Protein AF-A0A318HI93-F1 (afdb_monomer_lite)

Foldseek 3Di:
DPPPVVPPPPVLQVQLQVLCCVLQVVLHGKGKDWDKDFLQLDWDLFQEDAQVVLVVLLVVLVVCVVVVHALERRDHPPPQDAWWFWFDSDPPLKTFTPRDLSSSVSCVVVVNGIHTGMIIDGPDRDPGQFDIGGSVSRHYDNDPPVPSPRVVSGDPSGIRPHPVVVVVVVVVVVVD

Sequence (176 aa):
MATTEETFTLAALQTAEGIASSLWPRYGRVSATLRPIRIDSLKTVQNVVQQSHLQRVQAAVDCWIAQGRPLFPPLSATTSGSAGVLVDLTDTGELMIIDGVHRCLAARNRGRHELLVTIFTPRRPLPPPGRLLSLANVEVSPEPTDLMPIRDQLDGSLFRPGSRIAADLEAAFALS

Radius of gyration: 16.45 Å; chains: 1; bounding box: 52×30×41 Å

Structure (mmCIF, N/CA/C/O backbone):
data_AF-A0A318HI93-F1
#
_entry.id   AF-A0A318HI93-F1
#
loop_
_atom_site.group_PDB
_atom_site.id
_atom_site.type_symbol
_atom_site.label_atom_id
_atom_site.label_alt_id
_atom_site.label_comp_id
_atom_site.label_asym_id
_atom_site.label_entity_id
_atom_site.label_seq_id
_atom_site.pdbx_PDB_ins_code
_atom_site.Cartn_x
_atom_site.Cartn_y
_atom_site.Cartn_z
_atom_site.occupancy
_atom_site.B_iso_or_equiv
_atom_site.auth_seq_id
_atom_site.auth_comp_id
_atom_site.auth_asym_id
_atom_site.auth_atom_id
_atom_site.pdbx_PDB_model_num
ATOM 1 N N . MET A 1 1 ? -23.319 11.983 -14.000 1.00 37.72 1 MET A N 1
ATOM 2 C CA . MET A 1 1 ? -22.545 12.648 -12.934 1.00 37.72 1 MET A CA 1
ATOM 3 C C . MET A 1 1 ? -21.254 11.872 -12.789 1.00 37.72 1 MET A C 1
ATOM 5 O O . MET A 1 1 ? -21.303 10.785 -12.235 1.00 37.72 1 MET A O 1
ATOM 9 N N . ALA A 1 2 ? -20.158 12.371 -13.361 1.00 33.50 2 ALA A N 1
ATOM 10 C CA . ALA A 1 2 ? -18.835 11.818 -13.090 1.00 33.50 2 ALA A CA 1
ATOM 11 C C . ALA A 1 2 ? -18.534 12.099 -11.615 1.00 33.50 2 ALA A C 1
ATOM 13 O O . ALA A 1 2 ? -18.552 13.259 -11.189 1.00 33.50 2 ALA A O 1
ATOM 14 N N . THR A 1 3 ? -18.406 11.050 -10.809 1.00 39.72 3 THR A N 1
ATOM 15 C CA . THR A 1 3 ? -17.973 11.183 -9.422 1.00 39.72 3 THR A CA 1
ATOM 16 C C . THR A 1 3 ? -16.555 11.743 -9.428 1.00 39.72 3 THR A C 1
ATOM 18 O O . THR A 1 3 ? -15.761 11.475 -10.326 1.00 39.72 3 THR A O 1
ATOM 21 N N . THR A 1 4 ? -16.225 12.535 -8.414 1.00 45.34 4 THR A N 1
ATOM 22 C CA . THR A 1 4 ? -14.937 13.217 -8.200 1.00 45.34 4 THR A CA 1
ATOM 23 C C . THR A 1 4 ? -13.703 12.285 -8.252 1.00 45.34 4 THR A C 1
ATOM 25 O O . THR A 1 4 ? -12.572 12.756 -8.193 1.00 45.34 4 THR A O 1
ATOM 28 N N . GLU A 1 5 ? -13.904 10.972 -8.383 1.0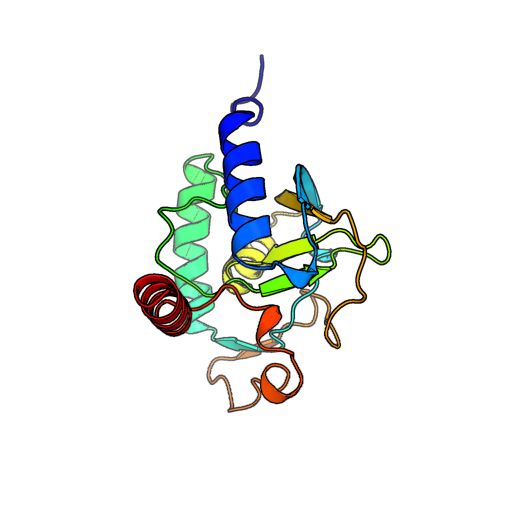0 45.03 5 GLU A N 1
ATOM 29 C CA . GLU A 1 5 ? -12.886 9.934 -8.558 1.00 45.03 5 GLU A CA 1
ATOM 30 C C . GLU A 1 5 ? -12.330 9.830 -9.991 1.00 45.03 5 GLU A C 1
ATOM 32 O O . GLU A 1 5 ? -11.190 9.403 -10.154 1.00 45.03 5 GLU A O 1
ATOM 37 N N . GLU A 1 6 ? -13.062 10.250 -11.030 1.00 42.69 6 GLU A N 1
ATOM 38 C CA . GLU A 1 6 ? -12.621 10.079 -12.432 1.00 42.69 6 GLU A CA 1
ATOM 39 C C . GLU A 1 6 ? -11.649 11.167 -12.922 1.00 42.69 6 GLU A C 1
ATOM 41 O O . GLU A 1 6 ? -10.997 11.006 -13.953 1.00 42.69 6 GLU A O 1
ATOM 46 N N . THR A 1 7 ? -11.482 12.254 -12.165 1.00 44.34 7 THR A N 1
ATOM 47 C CA . THR A 1 7 ? -10.552 13.347 -12.499 1.00 44.34 7 THR A CA 1
ATOM 48 C C . THR A 1 7 ? -9.224 13.229 -11.746 1.00 44.34 7 THR A C 1
ATOM 50 O O . THR A 1 7 ? -8.559 14.229 -11.481 1.00 44.34 7 THR A O 1
ATOM 53 N N . PHE A 1 8 ? -8.783 12.018 -11.399 1.00 55.31 8 PHE A N 1
ATOM 54 C CA . PHE A 1 8 ? -7.346 11.802 -11.232 1.00 55.31 8 PHE A CA 1
ATOM 55 C C . PHE A 1 8 ? -6.735 11.778 -12.627 1.00 55.31 8 PHE A C 1
ATOM 57 O O . PHE A 1 8 ? -6.936 10.857 -13.412 1.00 55.31 8 PHE A O 1
ATOM 64 N N . THR A 1 9 ? -6.069 12.876 -12.966 1.00 70.06 9 THR A N 1
ATOM 65 C CA . THR A 1 9 ? -5.603 13.154 -14.319 1.00 70.06 9 THR A CA 1
ATOM 66 C C . THR A 1 9 ? -4.689 12.042 -14.829 1.00 70.06 9 THR A C 1
ATOM 68 O O . THR A 1 9 ? -3.839 11.532 -14.102 1.00 70.06 9 THR A O 1
ATOM 71 N N . LEU A 1 10 ? -4.796 11.724 -16.121 1.00 74.31 10 LEU A N 1
ATOM 72 C CA . LEU A 1 10 ? -3.794 10.942 -16.856 1.00 74.31 10 LEU A CA 1
ATOM 73 C C . LEU A 1 10 ? -2.361 11.410 -16.528 1.00 74.31 10 LEU A C 1
ATOM 75 O O . LEU A 1 10 ? -1.455 10.595 -16.386 1.00 74.31 10 LEU A O 1
ATOM 79 N N . ALA A 1 11 ? -2.185 12.717 -16.313 1.00 77.44 11 ALA A N 1
ATOM 80 C CA . ALA A 1 11 ? -0.935 13.321 -15.866 1.00 77.44 11 ALA A CA 1
ATOM 81 C C . ALA A 1 11 ? -0.448 12.805 -14.496 1.00 77.44 11 ALA A C 1
ATOM 83 O O . ALA A 1 11 ? 0.750 12.597 -14.323 1.00 77.44 11 ALA A O 1
ATOM 84 N N . ALA A 1 12 ? -1.338 12.567 -13.527 1.00 76.75 12 ALA A N 1
ATOM 85 C CA . ALA A 1 12 ? -0.975 12.003 -12.226 1.00 76.75 12 ALA A CA 1
ATOM 86 C C . ALA A 1 12 ? -0.495 10.548 -12.351 1.00 76.75 12 ALA A C 1
ATOM 88 O O . ALA A 1 12 ? 0.490 10.172 -11.720 1.00 76.75 12 ALA A O 1
ATOM 89 N N . LEU A 1 13 ? -1.139 9.752 -13.210 1.00 81.19 13 LEU A N 1
ATOM 90 C CA . LEU A 1 13 ? -0.708 8.382 -13.501 1.00 81.19 13 LEU A CA 1
ATOM 91 C C . LEU A 1 13 ? 0.640 8.355 -14.229 1.00 81.19 13 LEU A C 1
ATOM 93 O O . LEU A 1 13 ? 1.545 7.655 -13.792 1.00 81.19 13 LEU A O 1
ATOM 97 N N . GLN A 1 14 ? 0.822 9.182 -15.259 1.00 83.69 14 GLN A N 1
ATOM 98 C CA . GLN A 1 14 ? 2.105 9.330 -15.959 1.00 83.69 14 GLN A CA 1
ATOM 99 C C . GLN A 1 14 ? 3.224 9.808 -15.024 1.00 83.69 14 GLN A C 1
ATOM 101 O O . GLN A 1 14 ? 4.358 9.336 -15.103 1.00 83.69 14 GLN A O 1
ATOM 106 N N . THR A 1 15 ? 2.905 10.716 -14.097 1.00 81.31 15 THR A N 1
ATOM 107 C CA . THR A 1 15 ? 3.843 11.142 -13.051 1.00 81.31 15 THR A CA 1
ATOM 108 C C . THR A 1 15 ? 4.226 9.961 -12.161 1.00 81.31 15 THR A C 1
ATOM 110 O O . THR A 1 15 ? 5.413 9.732 -11.926 1.00 81.31 15 THR A O 1
ATOM 113 N N . ALA A 1 16 ? 3.248 9.170 -11.712 1.00 81.31 16 ALA A N 1
ATOM 114 C CA . ALA A 1 16 ? 3.499 7.983 -10.905 1.00 81.31 16 ALA A CA 1
ATOM 115 C C . ALA A 1 16 ? 4.347 6.937 -11.655 1.00 81.31 16 ALA A C 1
ATOM 117 O O . ALA A 1 16 ? 5.256 6.369 -11.056 1.00 81.31 16 ALA A O 1
ATOM 118 N N . GLU A 1 17 ? 4.113 6.718 -12.955 1.00 85.94 17 GLU A N 1
ATOM 119 C CA . GLU A 1 17 ? 4.925 5.834 -13.809 1.00 85.94 17 GLU A CA 1
ATOM 120 C C . GLU A 1 17 ? 6.387 6.275 -13.875 1.00 85.94 17 GLU A C 1
ATOM 122 O O . GLU A 1 17 ? 7.292 5.452 -13.707 1.00 85.94 17 GLU A O 1
ATOM 127 N N . GLY A 1 18 ? 6.620 7.570 -14.114 1.00 81.75 18 GLY A N 1
ATOM 128 C CA . GLY A 1 18 ? 7.961 8.145 -14.191 1.00 81.75 18 GLY A CA 1
ATOM 129 C C . GLY A 1 18 ? 8.713 8.008 -12.869 1.00 81.75 18 GLY A C 1
ATOM 130 O O . GLY A 1 18 ? 9.857 7.552 -12.849 1.00 81.75 18 GLY A O 1
ATOM 131 N N . ILE A 1 19 ? 8.045 8.315 -11.753 1.00 79.00 19 ILE A N 1
ATOM 132 C CA . ILE A 1 19 ? 8.628 8.165 -10.417 1.00 79.00 19 ILE A CA 1
ATOM 133 C C . ILE A 1 19 ? 8.914 6.690 -10.123 1.00 79.00 19 ILE A C 1
ATOM 135 O O . ILE A 1 19 ? 10.020 6.360 -9.710 1.00 79.00 19 ILE A O 1
ATOM 139 N N . ALA A 1 20 ? 7.958 5.788 -10.352 1.00 79.75 20 ALA A N 1
ATOM 140 C CA . ALA A 1 20 ? 8.141 4.371 -10.057 1.00 79.75 20 ALA A CA 1
ATOM 141 C C . ALA A 1 20 ? 9.253 3.735 -10.908 1.00 79.75 20 ALA A C 1
ATOM 143 O O . ALA A 1 20 ? 10.058 2.970 -10.382 1.00 79.75 20 ALA A O 1
ATOM 144 N N . SER A 1 21 ? 9.356 4.107 -12.187 1.00 82.00 21 SER A N 1
ATOM 145 C CA . SER A 1 21 ? 10.442 3.647 -13.066 1.00 82.00 21 SER A CA 1
ATOM 146 C C . SER A 1 21 ? 11.818 4.146 -12.599 1.00 82.00 21 SER A C 1
ATOM 148 O O . SER A 1 21 ? 12.812 3.447 -12.776 1.00 82.00 21 SER A O 1
ATOM 150 N N . SER A 1 22 ? 11.875 5.339 -11.995 1.00 78.25 22 SER A N 1
ATOM 151 C CA . SER A 1 22 ? 13.101 5.924 -11.435 1.00 78.25 22 SER A CA 1
ATOM 152 C C . SER A 1 22 ? 13.499 5.286 -10.100 1.00 78.25 22 SER A C 1
ATOM 154 O O . SER A 1 22 ? 14.652 4.911 -9.905 1.00 78.25 22 SER A O 1
ATOM 156 N N . LEU A 1 23 ? 12.539 5.105 -9.188 1.00 75.44 23 LEU A N 1
ATOM 157 C CA . LEU A 1 23 ? 12.798 4.571 -7.848 1.00 75.44 23 LEU A CA 1
ATOM 158 C C . LEU A 1 23 ? 13.025 3.054 -7.837 1.00 75.44 23 LEU A C 1
ATOM 160 O O . LEU A 1 23 ? 13.731 2.557 -6.961 1.00 75.44 23 LEU A O 1
ATOM 164 N N . TRP A 1 24 ? 12.448 2.322 -8.795 1.00 78.38 24 TRP A N 1
ATOM 165 C CA . TRP A 1 24 ? 12.549 0.864 -8.876 1.00 78.38 24 TRP A CA 1
ATOM 166 C C . TRP A 1 24 ? 12.974 0.370 -10.269 1.00 78.38 24 TRP A C 1
ATOM 168 O O . TRP A 1 24 ? 12.232 -0.366 -10.930 1.00 78.38 24 TRP A O 1
ATOM 178 N N . PRO A 1 25 ? 14.207 0.684 -10.710 1.00 77.00 25 PRO A N 1
ATOM 179 C CA . PRO A 1 25 ? 14.675 0.384 -12.065 1.00 77.00 25 PRO A CA 1
ATOM 180 C C . PRO A 1 25 ? 14.684 -1.117 -12.399 1.00 77.00 25 PRO A C 1
ATOM 182 O O . PRO A 1 25 ? 14.597 -1.485 -13.571 1.00 77.00 25 PRO A O 1
ATOM 185 N N . ARG A 1 26 ? 14.723 -2.004 -11.390 1.00 76.88 26 ARG A N 1
ATOM 186 C CA . ARG A 1 26 ? 14.643 -3.468 -11.574 1.00 76.88 26 ARG A CA 1
ATOM 187 C C . ARG A 1 26 ? 13.388 -3.918 -12.331 1.00 76.88 26 ARG A C 1
ATOM 189 O O . ARG A 1 26 ? 13.455 -4.888 -13.081 1.00 76.88 26 ARG A O 1
ATOM 196 N N . TYR A 1 27 ? 12.271 -3.206 -12.184 1.00 78.62 27 TYR A N 1
ATOM 197 C CA . TYR A 1 27 ? 11.017 -3.516 -12.882 1.00 78.62 27 TYR A CA 1
ATOM 198 C C . TYR A 1 27 ? 10.949 -2.908 -14.295 1.00 78.62 27 TYR A C 1
ATOM 200 O O . TYR A 1 27 ? 10.015 -3.179 -15.057 1.00 78.62 27 TYR A O 1
ATOM 208 N N . GLY A 1 28 ? 11.964 -2.125 -14.675 1.00 83.56 28 GLY A N 1
ATOM 209 C CA . GLY A 1 28 ? 12.013 -1.380 -15.925 1.00 83.56 28 GLY A CA 1
ATOM 210 C C . GLY A 1 28 ? 10.905 -0.333 -16.008 1.00 83.56 28 GLY A C 1
ATOM 211 O O . GLY A 1 28 ? 10.482 0.238 -15.007 1.00 83.56 28 GLY A O 1
ATOM 212 N N . ARG A 1 29 ? 10.419 -0.086 -17.227 1.00 88.00 29 ARG A N 1
ATOM 213 C CA . ARG A 1 29 ? 9.250 0.770 -17.434 1.00 88.00 29 ARG A CA 1
ATOM 214 C C . ARG A 1 29 ? 8.014 0.101 -16.834 1.00 88.00 29 ARG A C 1
ATOM 216 O O . ARG A 1 29 ? 7.727 -1.056 -17.152 1.00 88.00 29 ARG A O 1
ATOM 223 N N . VAL A 1 30 ? 7.273 0.859 -16.037 1.00 87.44 30 VAL A N 1
ATOM 224 C CA . VAL A 1 30 ? 5.979 0.451 -15.483 1.00 87.44 30 VAL A CA 1
ATOM 225 C C . VAL A 1 30 ? 4.849 1.254 -16.125 1.00 87.44 30 VAL A C 1
ATOM 227 O O . VAL A 1 30 ? 5.073 2.354 -16.627 1.00 87.44 30 VAL A O 1
ATOM 230 N N . SER A 1 31 ? 3.645 0.692 -16.112 1.00 90.50 31 SER A N 1
ATOM 231 C CA . SER A 1 31 ? 2.403 1.422 -16.400 1.00 90.50 31 SER A CA 1
ATOM 232 C C . SER A 1 31 ? 1.585 1.554 -15.122 1.00 90.50 31 SER A C 1
ATOM 234 O O . SER A 1 31 ? 1.654 0.659 -14.280 1.00 90.50 31 SER A O 1
ATOM 236 N N . ALA A 1 32 ? 0.854 2.654 -14.953 1.00 87.75 32 ALA A N 1
ATOM 237 C CA . ALA A 1 32 ? 0.078 2.918 -13.748 1.00 87.75 32 ALA A CA 1
ATOM 238 C C . ALA A 1 32 ? -1.419 3.007 -14.053 1.00 87.75 32 ALA A C 1
ATOM 240 O O . ALA A 1 32 ? -1.849 3.687 -14.983 1.00 87.75 32 ALA A O 1
ATOM 241 N N . THR A 1 33 ? -2.229 2.352 -13.226 1.00 87.38 33 THR A N 1
ATOM 242 C CA . THR A 1 33 ? -3.694 2.443 -13.271 1.00 87.38 33 THR A CA 1
ATOM 243 C C . THR A 1 33 ? -4.246 2.716 -11.880 1.00 87.38 33 THR A C 1
ATOM 245 O O . THR A 1 33 ? -3.616 2.372 -10.882 1.00 87.38 33 THR A O 1
ATOM 248 N N . LEU A 1 34 ? -5.421 3.338 -11.797 1.00 83.50 34 LEU A N 1
ATOM 249 C CA . LEU A 1 34 ? -6.170 3.424 -10.545 1.00 83.50 34 LEU A CA 1
ATOM 250 C C . LEU A 1 34 ? -7.198 2.305 -10.503 1.00 83.50 34 LEU A C 1
ATOM 252 O O . LEU A 1 34 ? -7.932 2.095 -11.468 1.00 83.50 34 LEU A O 1
ATOM 256 N N . ARG A 1 35 ? -7.242 1.582 -9.385 1.00 84.19 35 ARG A N 1
ATOM 257 C CA . ARG A 1 35 ? -8.173 0.469 -9.207 1.00 84.19 35 ARG A CA 1
ATOM 258 C C . ARG A 1 35 ? -8.665 0.403 -7.767 1.00 84.19 35 ARG A C 1
ATOM 260 O O . ARG A 1 35 ? -7.854 0.589 -6.857 1.00 84.19 35 ARG A O 1
ATOM 267 N N . PRO A 1 36 ? -9.957 0.122 -7.534 1.00 86.56 36 PRO A N 1
ATOM 268 C CA . PRO A 1 36 ? -10.406 -0.297 -6.218 1.00 86.56 36 PRO A CA 1
ATOM 269 C C . PRO A 1 36 ? -9.820 -1.678 -5.900 1.00 86.56 36 PRO A C 1
ATOM 271 O O . PRO A 1 36 ? -9.889 -2.598 -6.716 1.00 86.56 36 PRO A O 1
ATOM 274 N N . ILE A 1 37 ? -9.235 -1.828 -4.715 1.00 85.25 37 ILE A N 1
ATOM 275 C CA . ILE A 1 37 ? -8.761 -3.112 -4.192 1.00 85.25 37 ILE A CA 1
ATOM 276 C C . ILE A 1 37 ? -9.349 -3.361 -2.815 1.00 85.25 37 ILE A C 1
ATOM 278 O O . ILE A 1 37 ? -9.431 -2.457 -1.982 1.00 85.25 37 ILE A O 1
ATOM 282 N N . ARG A 1 38 ? -9.728 -4.617 -2.566 1.00 88.56 38 ARG A N 1
ATOM 283 C CA . ARG A 1 38 ? -10.235 -5.054 -1.269 1.00 88.56 38 ARG A CA 1
ATOM 284 C C . ARG A 1 38 ? -9.133 -4.972 -0.219 1.00 88.56 38 ARG A C 1
ATOM 286 O O . ARG A 1 38 ? -8.053 -5.522 -0.396 1.00 88.56 38 ARG A O 1
ATOM 293 N N . ILE A 1 39 ? -9.417 -4.337 0.912 1.00 86.94 39 ILE A N 1
ATOM 294 C CA . ILE A 1 39 ? -8.421 -4.168 1.980 1.00 86.94 39 ILE A CA 1
ATOM 295 C C . ILE A 1 39 ? -7.923 -5.521 2.495 1.00 86.94 39 ILE A C 1
ATOM 297 O O . ILE A 1 39 ? -6.731 -5.689 2.737 1.00 86.94 39 ILE A O 1
AT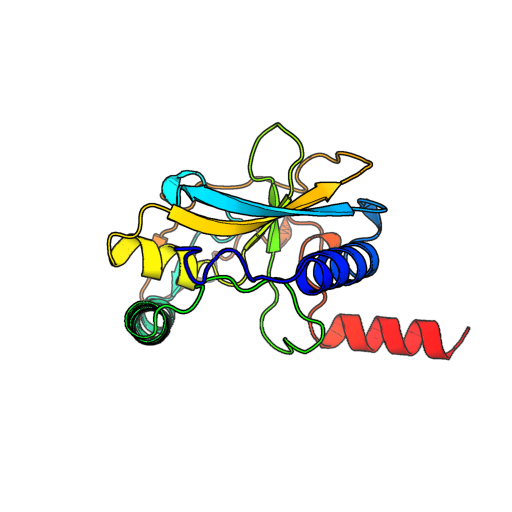OM 301 N N . ASP A 1 40 ? -8.815 -6.506 2.600 1.00 85.56 40 ASP A N 1
ATOM 302 C CA . ASP A 1 40 ? -8.471 -7.842 3.096 1.00 85.56 40 ASP A CA 1
ATOM 303 C C . ASP A 1 40 ? -7.597 -8.657 2.122 1.00 85.56 40 ASP A C 1
ATOM 305 O O . ASP A 1 40 ? -7.007 -9.654 2.535 1.00 85.56 40 ASP A O 1
ATOM 309 N N . SER A 1 41 ? -7.478 -8.251 0.848 1.00 85.75 41 SER A N 1
ATOM 310 C CA . SER A 1 41 ? -6.541 -8.879 -0.097 1.00 85.75 41 SER A CA 1
ATOM 311 C C . SER A 1 41 ? -5.146 -8.259 -0.058 1.00 85.75 41 SER A C 1
ATOM 313 O O . SER A 1 41 ? -4.240 -8.762 -0.721 1.00 85.75 41 SER A O 1
ATOM 315 N N . LEU A 1 42 ? -4.953 -7.167 0.689 1.00 85.12 42 LEU A N 1
ATOM 316 C CA . LEU A 1 42 ? -3.651 -6.523 0.791 1.00 85.12 42 LEU A CA 1
ATOM 317 C C . LE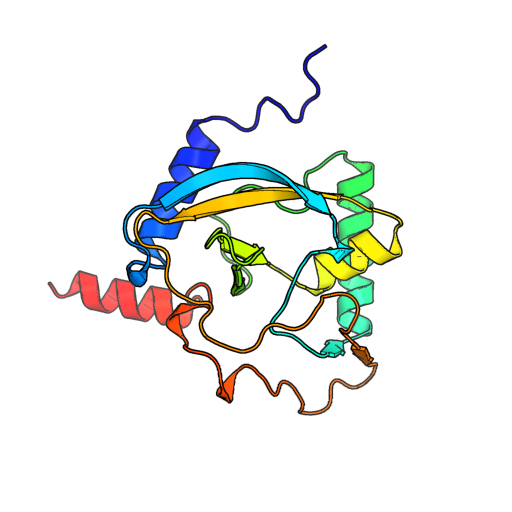U A 1 42 ? -2.671 -7.404 1.558 1.00 85.12 42 LEU A C 1
ATOM 319 O O . LEU A 1 42 ? -2.992 -8.008 2.585 1.00 85.12 42 LEU A O 1
ATOM 323 N N . LYS A 1 43 ? -1.437 -7.420 1.066 1.00 82.12 43 LYS A N 1
ATOM 324 C CA . LYS A 1 43 ? -0.316 -8.094 1.707 1.00 82.12 43 LYS A CA 1
ATOM 325 C C . LYS A 1 43 ? 0.711 -7.072 2.159 1.00 82.12 43 LYS A C 1
ATOM 327 O O . LYS A 1 43 ? 0.842 -6.020 1.556 1.00 82.12 43 LYS A O 1
ATOM 332 N N . THR A 1 44 ? 1.447 -7.368 3.215 1.00 80.31 44 THR A N 1
ATOM 333 C CA . THR A 1 44 ? 2.433 -6.461 3.797 1.00 80.31 44 THR A CA 1
ATOM 334 C C . THR A 1 44 ? 3.667 -7.221 4.260 1.00 80.31 44 THR A C 1
ATOM 336 O O . THR A 1 44 ? 3.663 -8.443 4.386 1.00 80.31 44 THR A O 1
ATOM 339 N N . VAL A 1 45 ? 4.727 -6.465 4.513 1.00 75.88 45 VAL A N 1
ATOM 340 C CA . VAL A 1 45 ? 5.968 -6.920 5.145 1.00 75.88 45 VAL A CA 1
ATOM 341 C C . VAL A 1 45 ? 6.053 -6.528 6.624 1.00 75.88 45 VAL A C 1
ATOM 343 O O . VAL A 1 45 ? 7.008 -6.883 7.304 1.00 75.88 45 VAL A O 1
ATOM 346 N N . GLN A 1 46 ? 5.088 -5.759 7.135 1.00 77.44 46 GLN A N 1
ATOM 347 C CA . GLN A 1 46 ? 5.001 -5.428 8.560 1.00 77.44 46 GLN A CA 1
ATOM 348 C C . GLN A 1 46 ? 4.055 -6.418 9.225 1.00 77.44 46 GLN A C 1
ATOM 350 O O . GLN A 1 46 ? 2.884 -6.465 8.872 1.00 77.44 46 GLN A O 1
ATOM 355 N N . ASN A 1 47 ? 4.561 -7.197 10.169 1.00 79.88 47 ASN A N 1
ATOM 356 C CA . ASN A 1 47 ? 3.801 -8.155 10.972 1.00 79.88 47 ASN A CA 1
ATOM 357 C C . ASN A 1 47 ? 3.212 -7.532 12.246 1.00 79.88 47 ASN A C 1
ATOM 359 O O . ASN A 1 47 ? 2.206 -8.028 12.735 1.00 79.88 47 ASN A O 1
ATOM 363 N N . VAL A 1 48 ? 3.805 -6.451 12.758 1.00 81.81 48 VAL A N 1
ATOM 364 C CA . VAL A 1 48 ? 3.346 -5.741 13.960 1.00 81.81 48 VAL A CA 1
ATOM 365 C C . VAL A 1 48 ? 3.261 -4.242 13.675 1.00 81.81 48 VAL A C 1
ATOM 367 O O . VAL A 1 48 ? 4.114 -3.678 12.986 1.00 81.81 48 VAL A O 1
ATOM 370 N N . VAL A 1 49 ? 2.241 -3.581 14.222 1.00 82.31 49 VAL A N 1
ATOM 371 C CA . VAL A 1 49 ? 2.109 -2.119 14.243 1.00 82.31 49 VAL A CA 1
ATOM 372 C C . VAL A 1 49 ? 1.937 -1.599 15.667 1.00 82.31 49 VAL A C 1
ATOM 374 O O . VAL A 1 49 ? 1.307 -2.237 16.511 1.00 82.31 49 VAL A O 1
ATOM 377 N N . GLN A 1 50 ? 2.465 -0.404 15.935 1.00 84.69 50 GLN A N 1
ATOM 378 C CA . GLN A 1 50 ? 2.333 0.230 17.243 1.00 84.69 50 GLN A CA 1
ATOM 379 C C . GLN A 1 50 ? 0.926 0.809 17.426 1.00 84.69 50 GLN A C 1
ATOM 381 O O . GLN A 1 50 ? 0.472 1.636 16.629 1.00 84.69 50 GLN A O 1
ATOM 386 N N . GLN A 1 51 ? 0.262 0.450 18.524 1.00 88.06 51 GLN A N 1
ATOM 387 C CA . GLN A 1 51 ? -1.105 0.876 18.826 1.00 88.06 51 GLN A CA 1
ATOM 388 C C . GLN A 1 51 ? -1.258 2.403 18.876 1.00 88.06 51 GLN A C 1
ATOM 390 O O . GLN A 1 51 ? -2.174 2.950 18.261 1.00 88.06 51 GLN A O 1
ATOM 395 N N . SER A 1 52 ? -0.347 3.109 19.551 1.00 83.06 52 SER A N 1
ATOM 396 C CA . SER A 1 52 ? -0.396 4.575 19.664 1.00 83.06 52 SER A CA 1
ATOM 397 C C . SER A 1 52 ? -0.238 5.270 18.306 1.00 83.06 52 SER A C 1
ATOM 399 O O . SER A 1 52 ? -0.871 6.291 18.031 1.00 83.06 52 SER A O 1
ATOM 401 N N . HIS A 1 53 ? 0.570 4.706 17.404 1.00 82.06 53 HIS A N 1
ATOM 402 C CA . HIS A 1 53 ? 0.698 5.216 16.045 1.00 82.06 53 HIS A CA 1
ATOM 403 C C . HIS A 1 53 ? -0.560 4.930 15.222 1.00 82.06 53 HIS A C 1
ATOM 405 O O . HIS A 1 53 ? -1.054 5.832 14.545 1.00 82.06 53 HIS A O 1
ATOM 411 N N . LEU A 1 54 ? -1.128 3.727 15.335 1.00 85.31 54 LEU A N 1
ATOM 412 C CA . LEU A 1 54 ? -2.378 3.373 14.667 1.00 85.31 54 LEU A CA 1
ATOM 413 C C . LEU A 1 54 ? -3.520 4.314 15.077 1.00 85.31 54 LEU A C 1
ATOM 415 O O . LEU A 1 54 ? -4.228 4.810 14.206 1.00 85.31 54 LEU A O 1
ATOM 419 N N . GLN A 1 55 ? -3.653 4.629 16.367 1.00 85.12 55 GLN A N 1
ATOM 420 C CA . GLN A 1 55 ? -4.656 5.577 16.871 1.00 85.12 55 GLN A CA 1
ATOM 421 C C . GLN A 1 55 ? -4.494 6.981 16.266 1.00 85.12 55 GLN A C 1
ATOM 423 O O . GLN A 1 55 ? -5.474 7.586 15.832 1.00 85.12 55 GLN A O 1
ATOM 428 N N . ARG A 1 56 ? -3.256 7.489 16.160 1.00 81.44 56 ARG A N 1
ATOM 429 C CA . ARG A 1 56 ? -2.985 8.779 15.496 1.00 81.44 56 ARG A CA 1
ATOM 430 C C . ARG A 1 56 ? -3.367 8.753 14.017 1.00 81.44 56 ARG A C 1
ATOM 432 O O . ARG A 1 56 ? -3.971 9.698 13.517 1.00 81.44 56 ARG A O 1
ATOM 439 N N . VAL A 1 57 ? -3.040 7.666 13.321 1.00 82.81 57 VAL A N 1
ATOM 440 C CA . VAL A 1 57 ? -3.371 7.502 11.899 1.00 82.81 57 VAL A CA 1
ATOM 441 C C . VAL A 1 57 ? -4.880 7.370 11.687 1.00 82.81 57 VAL A C 1
ATOM 443 O O . VAL A 1 57 ? -5.395 7.918 10.718 1.00 82.81 57 VAL A O 1
ATOM 446 N N . GLN A 1 58 ? -5.606 6.720 12.600 1.00 85.88 58 GLN A N 1
ATOM 447 C CA . GLN A 1 58 ? -7.068 6.628 12.543 1.00 85.88 58 GLN A CA 1
ATOM 448 C C . GLN A 1 58 ? -7.732 8.006 12.534 1.00 85.88 58 GLN A C 1
ATOM 450 O O . GLN A 1 58 ? -8.590 8.246 11.691 1.00 85.88 58 GLN A O 1
ATOM 455 N N . ALA A 1 59 ? -7.288 8.935 13.385 1.00 79.06 59 ALA A N 1
ATOM 456 C CA . ALA A 1 59 ? -7.819 10.300 13.387 1.00 79.06 59 ALA A CA 1
ATOM 457 C C . ALA A 1 59 ? -7.591 11.026 12.043 1.00 79.06 59 ALA A C 1
ATOM 459 O O . ALA A 1 59 ? -8.463 11.749 11.561 1.00 79.06 59 ALA A O 1
ATOM 460 N N . ALA A 1 60 ? -6.438 10.808 11.401 1.00 78.19 60 ALA A N 1
ATOM 461 C CA . ALA A 1 60 ? -6.157 11.370 10.079 1.00 78.19 60 ALA A CA 1
ATOM 462 C C . ALA A 1 60 ? -7.029 10.738 8.978 1.00 78.19 60 ALA A C 1
ATOM 464 O O . ALA A 1 60 ? -7.558 11.449 8.124 1.00 78.19 60 ALA A O 1
ATOM 465 N N . VAL A 1 61 ? -7.210 9.414 9.019 1.00 80.75 61 VAL A N 1
ATOM 466 C CA . VAL A 1 61 ? -8.072 8.672 8.085 1.00 80.75 61 VAL A CA 1
ATOM 467 C C . VAL A 1 61 ? -9.525 9.127 8.198 1.00 80.75 61 VAL A C 1
ATOM 469 O O . VAL A 1 61 ? -10.166 9.339 7.171 1.00 80.75 61 VAL A O 1
ATOM 472 N N . ASP A 1 62 ? -10.025 9.351 9.412 1.00 79.94 62 ASP A N 1
ATOM 473 C CA . ASP A 1 62 ? -11.372 9.887 9.633 1.00 79.94 62 ASP A CA 1
ATOM 474 C C . ASP A 1 62 ? -11.562 11.243 8.961 1.00 79.94 62 ASP A C 1
ATOM 476 O O . ASP A 1 62 ? -12.558 11.468 8.276 1.00 79.94 62 ASP A O 1
ATOM 480 N N . CYS A 1 63 ? -10.580 12.132 9.120 1.00 75.75 63 CYS A N 1
ATOM 481 C CA . CYS A 1 63 ? -10.595 13.454 8.511 1.00 75.75 63 CYS A CA 1
ATOM 482 C C . CYS A 1 63 ? -10.640 13.363 6.978 1.00 75.75 63 CYS A C 1
ATOM 484 O O . CYS A 1 63 ? -11.437 14.045 6.336 1.00 75.75 63 CYS A O 1
ATOM 486 N N . TRP A 1 64 ? -9.841 12.479 6.375 1.00 77.06 64 TRP A N 1
ATOM 487 C CA . TRP A 1 64 ? -9.853 12.271 4.924 1.00 77.06 64 TRP A CA 1
ATOM 488 C C . TRP A 1 64 ? -11.161 11.674 4.419 1.00 77.06 64 TRP A C 1
ATOM 490 O O . TRP A 1 64 ? -11.693 12.152 3.418 1.00 77.06 64 TRP A O 1
ATOM 500 N N . ILE A 1 65 ? -11.704 10.683 5.130 1.00 76.44 65 ILE A N 1
ATOM 501 C CA . ILE A 1 65 ? -13.005 10.087 4.816 1.00 76.44 65 ILE A CA 1
ATOM 502 C C . ILE A 1 65 ? -14.103 11.151 4.863 1.00 76.44 65 ILE A C 1
ATOM 504 O O . ILE A 1 65 ? -14.881 11.252 3.917 1.00 76.44 65 ILE A O 1
ATOM 508 N N . ALA A 1 66 ? -14.139 11.967 5.919 1.00 77.56 66 ALA A N 1
ATOM 509 C CA . ALA A 1 66 ? -15.119 13.039 6.070 1.00 77.56 66 ALA A CA 1
ATOM 510 C C . ALA A 1 66 ? -15.006 14.104 4.964 1.00 77.56 66 ALA A C 1
ATOM 512 O O . ALA A 1 66 ? -16.005 14.704 4.579 1.00 77.56 66 ALA A O 1
ATOM 513 N N . GLN A 1 67 ? -13.802 14.317 4.426 1.00 74.62 67 GLN A N 1
ATOM 514 C CA . GLN A 1 67 ? -13.533 15.259 3.336 1.00 74.62 67 GLN A CA 1
ATOM 515 C C . GLN A 1 67 ? -13.699 14.651 1.932 1.00 74.62 67 GLN A C 1
ATOM 517 O O . GLN A 1 67 ? -13.441 15.345 0.950 1.00 74.62 67 GLN A O 1
ATOM 522 N N . GLY A 1 68 ? -14.065 13.369 1.813 1.00 71.06 68 GLY A N 1
ATOM 523 C CA . GLY A 1 68 ? -14.138 12.677 0.521 1.00 71.06 68 GLY A CA 1
ATOM 524 C C . GLY A 1 68 ? -12.792 12.602 -0.210 1.00 71.06 68 GLY A C 1
ATOM 525 O O . GLY A 1 68 ? -12.757 12.551 -1.437 1.00 71.06 68 GLY A O 1
ATOM 526 N N . ARG A 1 69 ? -11.674 12.648 0.526 1.00 67.75 69 ARG A N 1
ATOM 527 C CA . ARG A 1 69 ? -10.322 12.586 -0.044 1.00 67.75 69 ARG A CA 1
ATOM 528 C C . ARG A 1 69 ? -9.871 11.134 -0.224 1.00 67.75 69 ARG A C 1
ATOM 530 O O . ARG A 1 69 ? -10.207 10.291 0.612 1.00 67.75 69 ARG A O 1
ATOM 537 N N . PRO A 1 70 ? -9.063 10.830 -1.257 1.00 67.06 70 PRO A N 1
ATOM 538 C CA . PRO A 1 70 ? -8.482 9.501 -1.407 1.00 67.06 70 PRO A CA 1
ATOM 539 C C . PRO A 1 70 ? -7.548 9.197 -0.231 1.00 67.06 70 PRO A C 1
ATOM 541 O O . PRO A 1 70 ? -6.730 10.027 0.166 1.00 67.06 70 PRO A O 1
ATOM 544 N N . LEU A 1 71 ? -7.634 7.977 0.297 1.00 65.56 71 LEU A N 1
ATOM 545 C CA . LEU A 1 71 ? -6.733 7.514 1.358 1.00 65.56 71 LEU A CA 1
ATOM 546 C C . LEU A 1 71 ? -5.313 7.240 0.841 1.00 65.56 71 LEU A C 1
ATOM 548 O O . LEU A 1 71 ? -4.345 7.341 1.595 1.00 65.56 71 LEU A O 1
ATOM 552 N N . PHE A 1 72 ? -5.203 6.919 -0.448 1.00 69.50 72 PHE A N 1
ATOM 553 C CA . PHE A 1 72 ? -3.957 6.638 -1.150 1.00 69.50 72 PHE A CA 1
ATOM 554 C C . PHE A 1 72 ? -3.929 7.465 -2.437 1.00 69.50 72 PHE A C 1
ATOM 556 O O . PHE A 1 72 ? -4.332 6.973 -3.492 1.00 69.50 72 PHE A O 1
ATOM 563 N N . PRO A 1 73 ? -3.527 8.747 -2.369 1.00 62.22 73 PRO A N 1
ATOM 564 C CA . PRO A 1 73 ? -3.362 9.535 -3.581 1.00 62.22 73 PRO A CA 1
ATOM 565 C C . PRO A 1 73 ? -2.276 8.910 -4.477 1.00 62.22 73 PRO A C 1
ATOM 567 O O . PRO A 1 73 ? -1.362 8.259 -3.957 1.00 62.22 73 PRO A O 1
ATOM 570 N N . PRO A 1 74 ? -2.338 9.121 -5.806 1.00 63.84 74 PRO A N 1
ATOM 571 C CA . PRO A 1 74 ? -1.263 8.722 -6.705 1.00 63.84 74 PRO A CA 1
ATOM 572 C C . PRO A 1 74 ? 0.095 9.245 -6.238 1.00 63.84 74 PRO A C 1
ATOM 574 O O . PRO A 1 74 ? 0.196 10.344 -5.684 1.00 63.84 74 PRO A O 1
ATOM 577 N N . LEU A 1 75 ? 1.142 8.453 -6.477 1.00 66.06 75 LEU A N 1
ATOM 578 C CA . LEU A 1 75 ? 2.508 8.805 -6.103 1.00 66.06 75 LEU A CA 1
ATOM 579 C C . LEU A 1 75 ? 2.893 10.156 -6.730 1.00 66.06 75 LEU A C 1
ATOM 581 O O . LEU A 1 75 ? 2.847 10.312 -7.949 1.00 6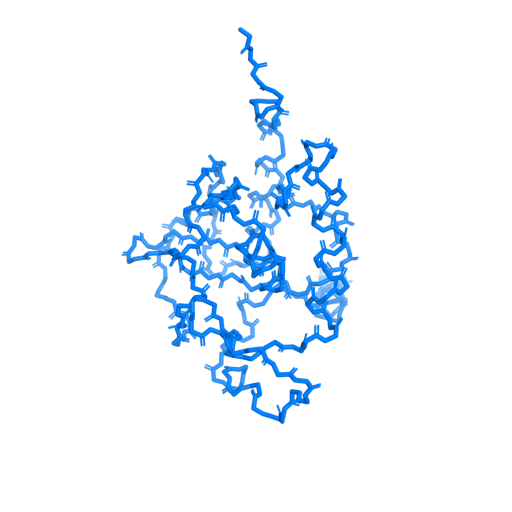6.06 75 LEU A O 1
ATOM 585 N N . SER A 1 76 ? 3.287 11.124 -5.899 1.00 60.34 76 SER A N 1
ATOM 586 C CA . SER A 1 76 ? 3.744 12.441 -6.352 1.00 60.34 76 SER A CA 1
ATOM 587 C C . SER A 1 76 ? 5.212 12.673 -6.005 1.00 60.34 76 SER A C 1
ATOM 589 O O . SER A 1 76 ? 5.707 12.196 -4.980 1.00 60.34 76 SER A O 1
ATOM 591 N N . ALA A 1 77 ? 5.895 13.479 -6.821 1.00 53.44 77 ALA A N 1
ATOM 592 C CA . ALA A 1 77 ? 7.289 13.862 -6.593 1.00 53.44 77 ALA A CA 1
ATOM 593 C C . ALA A 1 77 ? 7.478 14.650 -5.281 1.00 53.44 77 ALA A C 1
ATOM 595 O O . ALA A 1 77 ? 8.547 14.628 -4.685 1.00 53.44 77 ALA A O 1
ATOM 596 N N . THR A 1 78 ? 6.420 15.314 -4.806 1.00 50.88 78 THR A N 1
ATOM 597 C CA . THR A 1 78 ? 6.431 16.197 -3.632 1.00 50.88 78 THR A CA 1
ATOM 598 C C . THR A 1 78 ? 6.177 15.486 -2.306 1.00 50.88 78 THR A C 1
ATOM 600 O O . THR A 1 78 ? 6.286 16.114 -1.256 1.00 50.88 78 THR A O 1
ATOM 603 N N . THR A 1 79 ? 5.835 14.193 -2.310 1.00 53.34 79 THR A N 1
ATOM 604 C CA . THR A 1 79 ? 5.644 13.441 -1.060 1.00 53.34 79 THR A CA 1
ATOM 605 C C . THR A 1 79 ? 6.993 13.123 -0.418 1.00 53.34 79 THR A C 1
ATOM 607 O O . THR A 1 79 ? 7.492 12.005 -0.495 1.00 53.34 79 THR A O 1
ATOM 610 N N . SER A 1 80 ? 7.613 14.112 0.221 1.00 45.72 80 SER A N 1
ATOM 611 C CA . SER A 1 80 ? 8.705 13.898 1.165 1.00 45.72 80 SER A CA 1
ATOM 612 C C . SER A 1 80 ? 8.108 13.385 2.476 1.00 45.72 80 SER A C 1
ATOM 614 O O . SER A 1 80 ? 7.705 14.164 3.339 1.00 45.72 80 SER A O 1
ATOM 616 N N . GLY A 1 81 ? 7.983 12.072 2.629 1.00 44.03 81 GLY A N 1
ATOM 617 C CA . GLY A 1 81 ? 7.531 11.513 3.898 1.00 44.03 81 GLY A CA 1
ATOM 618 C C . GLY A 1 81 ? 7.001 10.101 3.766 1.00 44.03 81 GLY A C 1
ATOM 619 O O . GLY A 1 81 ? 6.005 9.889 3.092 1.00 44.03 81 GLY A O 1
ATOM 620 N N . SER A 1 82 ? 7.646 9.188 4.492 1.00 47.66 82 SER A N 1
ATOM 621 C CA . SER A 1 82 ? 7.358 7.755 4.622 1.00 47.66 82 SER A CA 1
ATOM 622 C C . SER A 1 82 ? 7.906 6.853 3.504 1.00 47.66 82 SER A C 1
ATOM 624 O O . SER A 1 82 ? 7.644 7.011 2.312 1.00 47.66 82 SER A O 1
ATOM 626 N N . ALA A 1 83 ? 8.715 5.877 3.931 1.00 53.03 83 ALA A N 1
ATOM 627 C CA . ALA A 1 83 ? 9.199 4.780 3.107 1.00 53.03 83 ALA A CA 1
ATOM 628 C C . ALA A 1 83 ? 8.045 3.790 2.884 1.00 53.03 83 ALA A C 1
ATOM 630 O O . ALA A 1 83 ? 7.824 2.890 3.696 1.00 53.03 83 ALA A O 1
ATOM 631 N N . GLY A 1 84 ? 7.287 3.983 1.805 1.00 60.03 84 GLY A N 1
ATOM 632 C CA . GLY A 1 84 ? 6.335 2.984 1.325 1.00 60.03 84 GLY A CA 1
ATOM 633 C C . GLY A 1 84 ? 7.061 1.730 0.836 1.00 60.03 84 GLY A C 1
ATOM 634 O O . GLY A 1 84 ? 8.189 1.813 0.342 1.00 60.03 84 GLY A O 1
ATOM 635 N N . VAL A 1 85 ? 6.426 0.572 0.989 1.00 65.19 85 VAL A N 1
ATOM 636 C CA . VAL A 1 85 ? 6.948 -0.703 0.477 1.00 65.19 85 VAL A CA 1
ATOM 637 C C . VAL A 1 85 ? 6.175 -1.059 -0.777 1.00 65.19 85 VAL A C 1
ATOM 639 O O . VAL A 1 85 ? 4.942 -1.041 -0.760 1.00 65.19 85 VAL A O 1
ATOM 642 N N . LEU A 1 86 ? 6.890 -1.382 -1.851 1.00 67.50 86 LEU A N 1
ATOM 643 C CA . LEU A 1 86 ? 6.283 -1.975 -3.029 1.00 67.50 86 LEU A CA 1
ATOM 644 C C . LEU A 1 86 ? 5.993 -3.451 -2.735 1.00 67.50 86 LEU A C 1
ATOM 646 O O . LEU A 1 86 ? 6.904 -4.223 -2.438 1.00 67.50 86 LEU A O 1
ATOM 650 N N . VAL A 1 87 ? 4.721 -3.829 -2.779 1.00 67.12 87 VAL A N 1
ATOM 651 C CA . VAL A 1 87 ? 4.257 -5.197 -2.547 1.00 67.12 87 VAL A CA 1
ATOM 652 C C . VAL A 1 87 ? 3.556 -5.719 -3.793 1.00 67.12 87 VAL A C 1
ATOM 654 O O . VAL A 1 87 ? 2.831 -4.978 -4.458 1.00 67.12 87 VAL A O 1
ATOM 657 N N . ASP A 1 88 ? 3.743 -7.001 -4.093 1.00 70.25 88 ASP A N 1
ATOM 658 C CA . ASP A 1 88 ? 2.907 -7.680 -5.079 1.00 70.25 88 ASP A CA 1
ATOM 659 C C . ASP A 1 88 ? 1.499 -7.856 -4.522 1.00 70.25 88 ASP A C 1
ATOM 661 O O . ASP A 1 88 ? 1.295 -8.352 -3.406 1.00 70.25 88 ASP A O 1
ATOM 665 N N . LEU A 1 89 ? 0.516 -7.472 -5.324 1.00 64.06 89 LEU A N 1
ATOM 666 C CA . LEU A 1 89 ? -0.885 -7.599 -4.953 1.00 64.06 89 LEU A CA 1
ATOM 667 C C . LEU A 1 89 ? -1.411 -9.014 -5.136 1.00 64.06 89 LEU A C 1
ATOM 669 O O . LEU A 1 89 ? -2.309 -9.433 -4.410 1.00 64.06 89 LEU A O 1
ATOM 673 N N . THR A 1 90 ? -0.857 -9.762 -6.088 1.00 60.12 90 THR A N 1
ATOM 674 C CA . THR A 1 90 ? -1.324 -11.099 -6.470 1.00 60.12 90 THR A CA 1
ATOM 675 C C . THR A 1 90 ? -0.216 -11.850 -7.218 1.00 60.12 90 THR A C 1
ATOM 677 O O . THR A 1 90 ? 0.819 -11.271 -7.539 1.00 60.12 90 THR A O 1
ATOM 680 N N . ASP A 1 91 ? -0.446 -13.118 -7.561 1.00 63.16 91 ASP A N 1
ATOM 681 C CA . ASP A 1 91 ? 0.455 -13.911 -8.415 1.00 63.16 91 ASP A CA 1
ATOM 682 C C . ASP A 1 91 ? 0.464 -13.437 -9.892 1.00 63.16 91 ASP A C 1
ATOM 684 O O . ASP A 1 91 ? 0.959 -14.134 -10.774 1.00 63.16 91 ASP A O 1
ATOM 688 N N . THR A 1 92 ? -0.103 -12.258 -10.188 1.00 70.25 92 THR A N 1
ATOM 689 C CA . THR A 1 92 ? -0.140 -11.647 -11.528 1.00 70.25 92 THR A CA 1
ATOM 690 C C . THR A 1 92 ? 1.121 -10.845 -11.862 1.00 70.25 92 THR A C 1
ATOM 692 O O . THR A 1 92 ? 1.321 -10.495 -13.024 1.00 70.25 92 THR A O 1
ATOM 695 N N . GLY A 1 93 ? 1.958 -10.535 -10.862 1.00 76.12 93 GLY A N 1
ATOM 696 C CA . GLY A 1 93 ? 3.108 -9.633 -11.002 1.00 76.12 93 GLY A CA 1
ATOM 697 C C . GLY A 1 93 ? 2.741 -8.143 -11.013 1.00 76.12 93 GLY A C 1
ATOM 698 O O . GLY A 1 93 ? 3.540 -7.320 -11.459 1.00 76.12 93 GLY A O 1
ATOM 699 N N . GLU A 1 94 ? 1.523 -7.792 -10.586 1.00 85.94 94 GLU A N 1
ATOM 700 C CA . GLU A 1 94 ? 1.104 -6.408 -10.354 1.00 85.94 94 GLU A CA 1
ATOM 701 C C . GLU A 1 94 ? 1.562 -5.893 -8.989 1.00 85.94 94 GLU A C 1
ATOM 703 O O . GLU A 1 94 ? 1.352 -6.524 -7.950 1.00 85.94 94 GLU A O 1
ATOM 708 N N . LEU A 1 95 ? 2.090 -4.673 -8.994 1.00 82.38 95 LEU A N 1
ATOM 709 C CA . LEU A 1 95 ? 2.737 -4.053 -7.852 1.00 82.38 95 LEU A CA 1
ATOM 710 C C . LEU A 1 95 ? 1.870 -2.919 -7.296 1.00 82.38 95 LEU A C 1
ATOM 712 O O . LEU A 1 95 ? 1.297 -2.124 -8.040 1.00 82.38 95 LEU A O 1
ATOM 716 N N . MET A 1 96 ? 1.819 -2.789 -5.976 1.00 81.50 96 MET A N 1
ATOM 717 C CA . MET A 1 96 ? 1.231 -1.640 -5.290 1.00 81.50 96 MET A CA 1
ATOM 718 C C . MET A 1 96 ? 2.192 -1.112 -4.246 1.00 81.50 96 MET A C 1
ATOM 720 O O . MET A 1 96 ? 2.854 -1.863 -3.537 1.00 81.50 96 MET A O 1
ATOM 724 N N . ILE A 1 97 ? 2.218 0.206 -4.099 1.00 76.00 97 ILE A N 1
ATOM 725 C CA . ILE A 1 97 ? 2.896 0.828 -2.971 1.00 76.00 97 ILE A CA 1
ATOM 726 C C . ILE A 1 97 ? 1.934 0.827 -1.788 1.00 76.00 97 ILE A C 1
ATOM 728 O O . ILE A 1 97 ? 0.908 1.508 -1.811 1.00 76.00 97 ILE A O 1
ATOM 732 N N . ILE A 1 98 ? 2.286 0.106 -0.727 1.00 72.00 98 ILE A N 1
ATOM 733 C CA . ILE A 1 98 ? 1.665 0.311 0.579 1.00 72.00 98 ILE A CA 1
ATOM 734 C C . ILE A 1 98 ? 2.490 1.358 1.319 1.00 72.00 98 ILE A C 1
ATOM 736 O O . ILE A 1 98 ? 3.497 1.062 1.969 1.00 72.00 98 ILE A O 1
ATOM 740 N N . ASP A 1 99 ? 2.048 2.610 1.211 1.00 68.25 99 ASP A N 1
ATOM 741 C CA . ASP A 1 99 ? 2.563 3.720 2.010 1.00 68.25 99 ASP A CA 1
ATOM 742 C C . ASP A 1 99 ? 1.760 3.851 3.311 1.00 68.25 99 ASP A C 1
ATOM 744 O O . ASP A 1 99 ? 0.781 4.595 3.420 1.00 68.25 99 ASP A O 1
ATOM 748 N N . GLY A 1 100 ? 2.169 3.051 4.299 1.00 73.31 100 GLY A N 1
ATOM 749 C CA . GLY A 1 100 ? 1.611 3.057 5.647 1.00 73.31 100 GLY A CA 1
ATOM 750 C C . GLY A 1 100 ? 0.579 1.958 5.886 1.00 73.31 100 GLY A C 1
ATOM 751 O O . GLY A 1 100 ? -0.624 2.172 5.767 1.00 73.31 100 GLY A O 1
ATOM 752 N N . VAL A 1 101 ? 1.044 0.806 6.373 1.00 80.31 101 VAL A N 1
ATOM 753 C CA . VAL A 1 101 ? 0.203 -0.311 6.858 1.00 80.31 101 VAL A CA 1
ATOM 754 C C . VAL A 1 101 ? -0.829 0.163 7.885 1.00 80.31 101 VAL A C 1
ATOM 756 O O . VAL A 1 101 ? -1.985 -0.250 7.854 1.00 80.31 101 VAL A O 1
ATOM 759 N N . HIS A 1 102 ? -0.440 1.120 8.732 1.00 82.88 102 HIS A N 1
ATOM 760 C CA . HIS A 1 102 ? -1.318 1.772 9.699 1.00 82.88 102 HIS A CA 1
ATOM 761 C C . HIS A 1 102 ? -2.534 2.447 9.040 1.00 82.88 102 HIS A C 1
ATOM 763 O O . HIS A 1 102 ? -3.613 2.418 9.621 1.00 82.88 102 HIS A O 1
ATOM 769 N N . ARG A 1 103 ? -2.403 3.023 7.832 1.00 82.44 103 ARG A N 1
ATOM 770 C CA . ARG A 1 103 ? -3.531 3.632 7.101 1.00 82.44 103 ARG A CA 1
ATOM 771 C C . ARG A 1 103 ? -4.498 2.569 6.600 1.00 82.44 103 ARG A C 1
ATOM 773 O O . ARG A 1 103 ? -5.703 2.736 6.763 1.00 82.44 103 ARG A O 1
ATOM 780 N N . CYS A 1 104 ? -3.984 1.465 6.055 1.00 86.12 104 CYS A N 1
ATOM 781 C CA . CYS A 1 104 ? -4.817 0.341 5.620 1.00 86.12 104 CYS A CA 1
ATOM 782 C C . CYS A 1 104 ? -5.587 -0.265 6.803 1.00 86.12 104 CYS A C 1
ATOM 784 O O . CYS A 1 104 ? -6.797 -0.462 6.717 1.00 86.12 104 CYS A O 1
ATOM 786 N N . LEU A 1 105 ? -4.905 -0.500 7.930 1.00 88.00 105 LEU A N 1
ATOM 787 C CA . LEU A 1 105 ? -5.529 -1.009 9.155 1.00 88.00 105 LEU A CA 1
ATOM 788 C C . LEU A 1 105 ? -6.546 -0.023 9.736 1.00 88.00 105 LEU A C 1
ATOM 790 O O . LEU A 1 105 ? -7.634 -0.425 10.137 1.00 88.00 105 LEU A O 1
ATOM 794 N N . ALA A 1 106 ? -6.231 1.272 9.749 1.00 88.12 106 ALA A N 1
ATOM 795 C CA . ALA A 1 106 ? -7.163 2.305 10.182 1.00 88.12 106 ALA A CA 1
ATOM 796 C C . ALA A 1 106 ? -8.429 2.333 9.315 1.00 88.12 106 ALA A C 1
ATOM 798 O O . ALA A 1 106 ? -9.531 2.346 9.858 1.00 88.12 106 ALA A O 1
ATOM 799 N N . ALA A 1 107 ? -8.287 2.281 7.987 1.00 86.81 107 ALA A N 1
ATOM 800 C CA . ALA A 1 107 ? -9.414 2.231 7.061 1.00 86.81 107 ALA A CA 1
ATOM 801 C C . ALA A 1 107 ? -10.282 0.982 7.289 1.00 86.81 107 ALA A C 1
ATOM 803 O O . ALA A 1 107 ? -11.505 1.098 7.392 1.00 86.81 107 ALA A O 1
ATOM 804 N N . ARG A 1 108 ? -9.651 -0.190 7.459 1.00 89.12 108 ARG A N 1
ATOM 805 C CA . ARG A 1 108 ? -10.331 -1.453 7.789 1.00 89.12 108 ARG A CA 1
ATOM 806 C C . ARG A 1 108 ? -11.138 -1.347 9.081 1.00 89.12 108 ARG A C 1
ATOM 808 O O . ARG A 1 108 ? -12.317 -1.683 9.098 1.00 89.12 108 ARG A O 1
ATOM 815 N N . ASN A 1 109 ? -10.534 -0.812 10.143 1.00 89.56 109 ASN A N 1
ATOM 816 C CA . ASN A 1 109 ? -11.189 -0.635 11.443 1.00 89.56 109 ASN A CA 1
ATOM 817 C C . ASN A 1 109 ? -12.373 0.347 11.390 1.00 89.56 109 ASN A C 1
ATOM 819 O O . ASN A 1 109 ? -13.208 0.344 12.289 1.00 89.56 109 ASN A O 1
ATOM 823 N N . ARG A 1 110 ? -12.462 1.177 10.343 1.00 87.06 110 ARG A N 1
ATOM 824 C CA . ARG A 1 110 ? -13.595 2.075 10.070 1.00 87.06 110 ARG A CA 1
ATOM 825 C C . ARG A 1 110 ? -14.599 1.504 9.072 1.00 87.06 110 ARG A C 1
ATOM 827 O O . ARG A 1 110 ? -15.410 2.247 8.529 1.00 87.06 110 ARG A O 1
ATOM 834 N N . GLY A 1 111 ? -14.553 0.195 8.828 1.00 88.06 111 GLY A N 1
ATOM 835 C CA . GLY A 1 111 ? -15.506 -0.497 7.962 1.00 88.06 111 GLY A CA 1
ATOM 836 C C . GLY A 1 111 ? -15.310 -0.206 6.476 1.00 88.06 111 GLY A C 1
ATOM 837 O O . GLY A 1 111 ? -16.210 -0.459 5.679 1.00 88.06 111 GLY A O 1
ATOM 838 N N . ARG A 1 112 ? -14.153 0.332 6.063 1.00 86.25 112 ARG A N 1
ATOM 839 C CA . ARG A 1 112 ? -13.822 0.378 4.636 1.00 86.25 112 ARG A CA 1
ATOM 840 C C . ARG A 1 112 ? -13.444 -1.025 4.182 1.00 86.25 112 ARG A C 1
ATOM 842 O O . ARG A 1 112 ? -12.609 -1.680 4.799 1.00 86.25 112 ARG A O 1
ATOM 849 N N . HIS A 1 113 ? -14.049 -1.461 3.086 1.00 87.00 113 HIS A N 1
ATOM 850 C CA . HIS A 1 113 ? -13.750 -2.753 2.470 1.00 87.00 113 HIS A CA 1
ATOM 851 C C . HIS A 1 113 ? -12.856 -2.616 1.242 1.00 87.00 113 HIS A C 1
ATOM 853 O O . HIS A 1 113 ? -12.171 -3.573 0.892 1.00 87.00 113 HIS A O 1
ATOM 859 N N . GLU A 1 114 ? -12.824 -1.433 0.626 1.00 88.00 114 GLU A N 1
ATOM 860 C CA . GLU A 1 114 ? -12.069 -1.148 -0.590 1.00 88.00 114 GLU A CA 1
ATOM 861 C C . GLU A 1 114 ? -11.271 0.151 -0.462 1.00 88.00 114 GLU A C 1
ATOM 863 O O . GLU A 1 114 ? -11.648 1.070 0.272 1.00 88.00 114 GLU A O 1
ATOM 868 N N . LEU A 1 115 ? -10.157 0.210 -1.189 1.00 82.00 115 LEU A N 1
ATOM 869 C CA . LEU A 1 115 ? -9.308 1.384 -1.341 1.00 82.00 115 LEU A CA 1
ATOM 870 C C . LEU A 1 115 ? -9.052 1.619 -2.823 1.00 82.00 115 LEU A C 1
ATOM 872 O O . LEU A 1 115 ? -8.637 0.699 -3.525 1.00 82.00 115 LEU A O 1
ATOM 876 N N . LEU A 1 116 ? -9.239 2.855 -3.278 1.00 80.19 116 LEU A N 1
ATOM 877 C CA . LEU A 1 116 ? -8.737 3.282 -4.577 1.00 80.19 116 LEU A CA 1
ATOM 878 C C . LEU A 1 116 ? -7.221 3.467 -4.469 1.00 80.19 116 LEU A C 1
ATOM 880 O O . LEU A 1 116 ? -6.750 4.285 -3.677 1.00 80.19 116 LEU A O 1
ATOM 884 N N . VAL A 1 117 ? -6.467 2.672 -5.222 1.00 79.94 117 VAL A N 1
ATOM 885 C CA . VAL A 1 117 ? -5.004 2.590 -5.129 1.00 79.94 117 VAL A CA 1
ATOM 886 C C . VAL A 1 117 ? -4.369 2.663 -6.512 1.00 79.94 117 VAL A C 1
ATOM 888 O O . VAL A 1 117 ? -4.993 2.314 -7.515 1.00 79.94 117 VAL A O 1
ATOM 891 N N . THR A 1 118 ? -3.117 3.122 -6.569 1.00 81.62 118 THR A N 1
ATOM 892 C CA . THR A 1 118 ? -2.320 3.087 -7.804 1.00 81.62 118 THR A CA 1
ATOM 893 C C . THR A 1 118 ? -1.659 1.724 -7.954 1.00 81.62 118 THR A C 1
ATOM 895 O O . THR A 1 118 ? -0.905 1.301 -7.076 1.00 81.62 118 THR A O 1
ATOM 898 N N . ILE A 1 119 ? -1.946 1.059 -9.070 1.00 85.19 119 ILE A N 1
ATOM 899 C CA . ILE A 1 119 ? -1.391 -0.238 -9.448 1.00 85.19 119 ILE A CA 1
ATOM 900 C C . ILE A 1 119 ? -0.356 -0.034 -10.532 1.00 85.19 119 ILE A C 1
ATOM 902 O O . ILE A 1 119 ? -0.655 0.572 -11.560 1.00 85.19 119 ILE A O 1
ATOM 906 N N . PHE A 1 120 ? 0.835 -0.572 -10.308 1.00 85.75 120 PHE A N 1
ATOM 907 C CA . PHE A 1 120 ? 1.926 -0.572 -11.260 1.00 85.75 120 PHE A CA 1
ATOM 908 C C . PHE A 1 120 ? 2.026 -1.940 -11.927 1.00 85.75 120 PHE A C 1
ATOM 910 O O . PHE A 1 120 ? 2.254 -2.952 -11.265 1.00 85.75 120 PHE A O 1
ATOM 917 N N . THR A 1 121 ? 1.901 -1.972 -13.248 1.00 89.06 121 THR A N 1
ATOM 918 C CA . THR A 1 121 ? 2.143 -3.176 -14.044 1.00 89.06 121 THR A CA 1
ATOM 919 C C . THR A 1 121 ? 3.533 -3.066 -14.669 1.00 89.06 121 THR A C 1
ATOM 921 O O . THR A 1 121 ? 3.743 -2.210 -15.543 1.00 89.06 121 THR A O 1
ATOM 924 N N . PRO A 1 122 ? 4.508 -3.875 -14.219 1.00 86.19 122 PRO A N 1
ATOM 925 C CA . PRO A 1 122 ? 5.865 -3.827 -14.735 1.00 86.19 122 PRO A CA 1
ATOM 926 C C . PRO A 1 122 ? 5.959 -4.507 -16.102 1.00 86.19 122 PRO A C 1
ATOM 928 O O . PRO A 1 122 ? 5.303 -5.513 -16.363 1.00 86.19 122 PRO A O 1
ATOM 931 N N . ARG A 1 123 ? 6.836 -4.011 -16.983 1.00 83.69 123 ARG A N 1
ATOM 932 C CA . ARG A 1 123 ? 7.126 -4.703 -18.253 1.00 83.69 123 ARG A CA 1
ATOM 933 C C . ARG A 1 123 ? 7.857 -6.031 -18.031 1.00 83.69 123 ARG A C 1
ATOM 935 O O . ARG A 1 123 ? 7.769 -6.932 -18.863 1.00 83.69 123 ARG A O 1
ATOM 942 N N . ARG A 1 124 ? 8.622 -6.128 -16.941 1.00 77.88 124 ARG A N 1
ATOM 943 C CA . ARG A 1 124 ? 9.305 -7.348 -16.506 1.00 77.88 124 ARG A CA 1
ATOM 944 C C . ARG A 1 124 ? 8.703 -7.783 -15.170 1.00 77.88 124 ARG A C 1
ATOM 946 O O . ARG A 1 124 ? 9.064 -7.185 -14.155 1.00 77.88 124 ARG A O 1
ATOM 953 N N . PRO A 1 125 ? 7.798 -8.775 -15.150 1.00 70.06 125 PRO A N 1
ATOM 954 C CA . PRO A 1 125 ? 7.325 -9.329 -13.893 1.00 70.06 125 PRO A CA 1
ATOM 955 C C . PRO A 1 125 ? 8.514 -9.991 -13.195 1.00 70.06 125 PRO A C 1
ATOM 957 O O . PRO A 1 125 ? 9.189 -10.850 -13.765 1.00 70.06 125 PRO A O 1
ATOM 960 N N . LEU A 1 126 ? 8.810 -9.536 -11.984 1.00 68.50 126 LEU A N 1
ATOM 961 C CA . LEU A 1 126 ? 9.804 -10.146 -11.111 1.00 68.50 126 LEU A CA 1
ATOM 962 C C . LEU A 1 126 ? 9.066 -10.715 -9.904 1.00 68.50 126 LEU A C 1
ATOM 964 O O . LEU A 1 126 ? 8.079 -10.114 -9.486 1.00 68.50 126 LEU A O 1
ATOM 968 N N . PRO A 1 127 ? 9.526 -11.846 -9.348 1.00 64.81 127 PRO A N 1
ATOM 969 C CA . PRO A 1 127 ? 8.898 -12.413 -8.171 1.00 64.81 127 PRO A CA 1
ATOM 970 C C . PRO A 1 127 ? 8.958 -11.428 -7.001 1.00 64.81 127 PRO A C 1
ATOM 972 O O . PRO A 1 127 ? 9.911 -10.629 -6.917 1.00 64.81 127 PRO A O 1
ATOM 975 N N . PRO A 1 128 ? 7.996 -11.531 -6.067 1.00 60.81 128 PRO A N 1
ATOM 976 C CA . PRO A 1 128 ? 8.031 -10.741 -4.870 1.00 60.81 128 PRO A CA 1
ATOM 977 C C . PRO A 1 128 ? 9.337 -11.042 -4.135 1.00 60.81 128 PRO A C 1
ATOM 979 O O . PRO A 1 128 ? 9.791 -12.183 -4.034 1.00 60.81 128 PRO A O 1
ATOM 982 N N . PRO A 1 129 ? 9.955 -10.011 -3.593 1.00 53.81 129 PRO A N 1
ATOM 983 C CA . PRO A 1 129 ? 11.317 -10.027 -3.073 1.00 53.81 129 PRO A CA 1
ATOM 984 C C . PRO A 1 129 ? 11.435 -10.592 -1.646 1.00 53.81 129 PRO A C 1
ATOM 986 O O . PRO A 1 129 ? 12.397 -10.306 -0.939 1.00 53.81 129 PRO A O 1
ATOM 989 N N . GLY A 1 130 ? 10.428 -11.337 -1.195 1.00 63.88 130 GLY A N 1
ATOM 990 C CA . GLY A 1 130 ? 10.371 -11.920 0.136 1.00 63.88 130 GLY A CA 1
ATOM 991 C C . GLY A 1 130 ? 8.973 -12.401 0.500 1.00 63.88 130 GLY A C 1
ATOM 992 O O . GLY A 1 130 ? 8.012 -12.262 -0.262 1.00 63.88 130 GLY A O 1
ATOM 993 N N . ARG A 1 131 ? 8.857 -12.990 1.691 1.00 71.44 131 ARG A N 1
ATOM 994 C CA . ARG A 1 131 ? 7.583 -13.496 2.198 1.00 71.44 131 ARG A CA 1
ATOM 995 C C . ARG A 1 131 ? 6.675 -12.331 2.579 1.00 71.44 131 ARG A C 1
ATOM 997 O O . ARG A 1 131 ? 6.988 -11.552 3.474 1.00 71.44 131 ARG A O 1
ATOM 1004 N N . LEU A 1 132 ? 5.520 -12.261 1.931 1.00 77.38 132 LEU A N 1
ATOM 1005 C CA . LEU A 1 132 ? 4.459 -11.328 2.283 1.00 77.38 132 LEU A CA 1
ATOM 1006 C C . LEU A 1 132 ? 3.472 -12.001 3.246 1.00 77.38 132 LEU A C 1
ATOM 1008 O O . LEU A 1 132 ? 3.178 -13.191 3.111 1.00 77.38 132 LEU A O 1
ATOM 1012 N N . LEU A 1 133 ? 2.935 -11.242 4.200 1.00 81.25 133 LEU A N 1
ATOM 1013 C CA . LEU A 1 133 ? 1.836 -11.677 5.064 1.00 81.25 133 LEU A CA 1
ATOM 1014 C C . LEU A 1 133 ? 0.540 -10.950 4.702 1.00 81.25 133 LEU A C 1
ATOM 1016 O O . LEU A 1 133 ? 0.571 -9.833 4.193 1.00 81.25 133 LEU A O 1
ATOM 1020 N N . SER A 1 134 ? -0.607 -11.568 4.977 1.00 86.00 134 SER A N 1
ATOM 1021 C CA . SER A 1 134 ? -1.897 -10.885 4.844 1.00 86.00 134 SER A CA 1
ATOM 1022 C C . SER A 1 134 ? -1.985 -9.715 5.823 1.00 86.00 134 SER A C 1
ATOM 1024 O O . SER A 1 134 ? -1.616 -9.863 6.987 1.00 86.00 134 SER A O 1
ATOM 1026 N N . LEU A 1 135 ? -2.545 -8.582 5.384 1.00 85.62 135 LEU A N 1
ATOM 1027 C CA . LEU A 1 135 ? -2.853 -7.447 6.258 1.00 85.62 135 LEU A CA 1
ATOM 1028 C C . LEU A 1 135 ? -3.745 -7.860 7.444 1.00 85.62 135 LEU A C 1
ATOM 1030 O O . LEU A 1 135 ? -3.660 -7.275 8.520 1.00 85.62 135 LEU A O 1
ATOM 1034 N N . ALA A 1 136 ? -4.581 -8.887 7.265 1.00 86.19 136 ALA A N 1
ATOM 1035 C CA . ALA A 1 136 ? -5.438 -9.408 8.324 1.00 86.19 136 ALA A CA 1
ATOM 1036 C C . ALA A 1 136 ? -4.662 -10.052 9.484 1.00 86.19 136 ALA A C 1
ATOM 1038 O O . ALA A 1 136 ? -5.199 -10.131 10.585 1.00 86.19 136 ALA A O 1
ATOM 1039 N N . ASN A 1 137 ? -3.417 -10.465 9.237 1.00 88.25 137 ASN A N 1
ATOM 1040 C CA . ASN A 1 137 ? -2.547 -11.125 10.208 1.00 88.25 137 ASN A CA 1
ATOM 1041 C C . ASN A 1 137 ? -1.572 -10.146 10.879 1.00 88.25 137 ASN A C 1
ATOM 1043 O O . ASN A 1 137 ? -0.641 -10.584 11.548 1.00 88.25 137 ASN A O 1
ATOM 1047 N N . VAL A 1 138 ? -1.734 -8.837 10.660 1.00 86.69 138 VAL A N 1
ATOM 1048 C CA . VAL A 1 138 ? -0.911 -7.827 11.327 1.00 86.69 138 VAL A CA 1
ATOM 1049 C C . VAL A 1 138 ? -1.389 -7.653 12.760 1.00 86.69 138 VAL A C 1
ATOM 1051 O O . VAL A 1 138 ? -2.548 -7.311 13.000 1.00 86.69 138 VAL A O 1
ATOM 1054 N N . GLU A 1 139 ? -0.483 -7.840 13.707 1.00 88.06 139 GLU A N 1
ATOM 1055 C CA . GLU A 1 139 ? -0.753 -7.660 15.126 1.00 88.06 139 GLU A CA 1
ATOM 1056 C C . GLU A 1 139 ? -0.637 -6.182 15.519 1.00 88.06 139 GLU A C 1
ATOM 1058 O O . GLU A 1 139 ? 0.229 -5.444 15.043 1.00 88.06 139 GLU A O 1
ATOM 1063 N N . VAL A 1 140 ? -1.519 -5.732 16.410 1.00 87.75 140 VAL A N 1
ATOM 1064 C CA . VAL A 1 140 ? -1.461 -4.390 16.997 1.00 87.75 140 VAL A CA 1
ATOM 1065 C C . VAL A 1 140 ? -0.920 -4.529 18.413 1.00 87.75 140 VAL A C 1
ATOM 1067 O O . VAL A 1 140 ? -1.575 -5.148 19.247 1.00 87.75 140 VAL A O 1
ATOM 1070 N N . SER A 1 141 ? 0.247 -3.943 18.686 1.00 84.81 141 SER A N 1
ATOM 1071 C CA . SER A 1 141 ? 0.899 -4.036 19.998 1.00 84.81 141 SER A CA 1
ATOM 1072 C C . SER A 1 141 ? 1.048 -2.664 20.672 1.00 84.81 141 SER A C 1
ATOM 1074 O O . SER A 1 141 ? 1.413 -1.694 19.993 1.00 84.81 141 SER A O 1
ATOM 1076 N N . PRO A 1 142 ? 0.805 -2.543 21.994 1.00 81.81 142 PRO A N 1
ATOM 1077 C CA . PRO A 1 142 ? 1.133 -1.333 22.753 1.00 81.81 142 PRO A CA 1
ATOM 1078 C C . PRO A 1 142 ? 2.650 -1.094 22.833 1.00 81.81 142 PRO A C 1
ATOM 1080 O O . PRO A 1 142 ? 3.097 0.052 22.773 1.00 81.81 142 PRO A O 1
ATOM 1083 N N . GLU A 1 143 ? 3.431 -2.172 22.876 1.00 77.94 143 GLU A N 1
ATOM 1084 C CA . GLU A 1 143 ? 4.891 -2.177 22.872 1.00 77.94 143 GLU A CA 1
ATOM 1085 C C . GLU A 1 143 ? 5.336 -2.972 21.643 1.00 77.94 143 GLU A C 1
ATOM 1087 O O . GLU A 1 143 ? 5.289 -4.206 21.668 1.00 77.94 143 GLU A O 1
ATOM 1092 N N . PRO A 1 144 ? 5.674 -2.322 20.514 1.00 63.06 144 PRO A N 1
ATOM 1093 C CA . PRO A 1 144 ? 6.242 -3.044 19.389 1.00 63.06 144 PRO A CA 1
ATOM 1094 C C . PRO A 1 144 ? 7.589 -3.581 19.876 1.00 63.06 144 PRO A C 1
ATOM 1096 O O . PRO A 1 144 ? 8.556 -2.833 19.985 1.00 63.06 144 PRO A O 1
ATOM 1099 N N . THR A 1 145 ? 7.629 -4.854 20.262 1.00 54.62 145 THR A N 1
ATOM 1100 C CA . THR A 1 145 ? 8.883 -5.548 20.541 1.00 54.62 145 THR A CA 1
ATOM 1101 C C . THR A 1 145 ? 9.755 -5.479 19.286 1.00 54.62 145 THR A C 1
ATOM 1103 O O . THR A 1 145 ? 9.232 -5.311 18.181 1.00 54.62 145 THR A O 1
ATOM 1106 N N . ASP A 1 146 ? 11.074 -5.640 19.424 1.00 48.22 146 ASP A N 1
ATOM 1107 C CA . ASP A 1 146 ? 12.067 -5.624 18.326 1.00 48.22 146 ASP A CA 1
ATOM 1108 C C . ASP A 1 146 ? 11.798 -6.643 17.186 1.00 48.22 146 ASP A C 1
ATOM 1110 O O . ASP A 1 146 ? 12.561 -6.766 16.230 1.00 48.22 146 ASP A O 1
ATOM 1114 N N . LEU A 1 147 ? 10.675 -7.358 17.239 1.00 45.66 147 LEU A N 1
ATOM 1115 C CA . LEU A 1 147 ? 10.076 -8.148 16.177 1.00 45.66 147 LEU A CA 1
ATOM 1116 C C . LEU A 1 147 ? 9.512 -7.253 15.057 1.00 45.66 147 LEU A C 1
ATOM 1118 O O . LEU A 1 147 ? 8.317 -7.296 14.765 1.00 45.66 147 LEU A O 1
ATOM 1122 N N . MET A 1 148 ? 10.375 -6.491 14.378 1.00 50.31 148 MET A N 1
ATOM 1123 C CA . MET A 1 148 ? 10.164 -6.075 12.983 1.00 50.31 148 MET A CA 1
ATOM 1124 C C . MET A 1 148 ? 10.909 -7.060 12.050 1.00 50.31 148 MET A C 1
ATOM 1126 O O . MET A 1 148 ? 11.855 -6.668 11.369 1.00 50.31 148 MET A O 1
ATOM 1130 N N . PRO A 1 149 ? 10.545 -8.355 11.984 1.00 48.31 149 PRO A N 1
ATOM 1131 C CA . PRO A 1 149 ? 11.458 -9.440 11.646 1.00 48.31 149 PRO A CA 1
ATOM 1132 C C . PRO A 1 149 ? 11.619 -9.649 10.138 1.00 48.31 149 PRO A C 1
ATOM 1134 O O . PRO A 1 149 ? 12.380 -10.516 9.727 1.00 48.31 149 PRO A O 1
ATOM 1137 N N . ILE A 1 150 ? 10.893 -8.910 9.292 1.00 51.81 150 ILE A N 1
ATOM 1138 C CA . ILE A 1 150 ? 10.936 -9.151 7.843 1.00 51.81 150 ILE A CA 1
ATOM 1139 C C . ILE A 1 150 ? 11.909 -8.192 7.149 1.00 51.81 150 ILE A C 1
ATOM 1141 O O . ILE A 1 150 ? 12.419 -8.527 6.089 1.00 51.81 150 ILE A O 1
ATOM 1145 N N . ARG A 1 151 ? 12.249 -7.032 7.737 1.00 50.03 151 ARG A N 1
ATOM 1146 C CA . ARG A 1 151 ? 13.175 -6.081 7.091 1.00 50.03 151 ARG A CA 1
ATOM 1147 C C . ARG A 1 151 ? 14.549 -6.687 6.811 1.00 50.03 151 ARG A C 1
ATOM 1149 O O . ARG A 1 151 ? 15.057 -6.493 5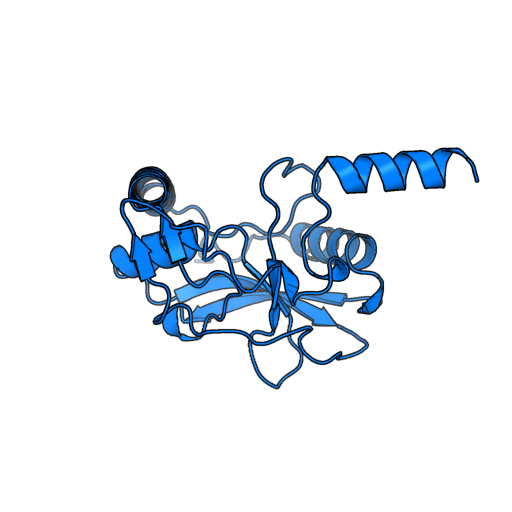.715 1.00 50.03 151 ARG A O 1
ATOM 1156 N N . ASP A 1 152 ? 15.082 -7.470 7.743 1.00 50.50 152 ASP A N 1
ATOM 1157 C CA . ASP A 1 152 ? 16.409 -8.088 7.613 1.00 50.50 152 ASP A CA 1
ATOM 1158 C C . ASP A 1 152 ? 16.449 -9.209 6.557 1.00 50.50 152 ASP A C 1
ATOM 1160 O O . ASP A 1 152 ? 17.522 -9.627 6.130 1.00 50.50 152 ASP A O 1
ATOM 1164 N N . GLN A 1 153 ? 15.282 -9.685 6.109 1.00 54.72 153 GLN A N 1
ATOM 1165 C CA . GLN A 1 153 ? 15.131 -10.695 5.054 1.00 54.72 153 GLN A CA 1
ATOM 1166 C C . GLN A 1 153 ? 14.678 -10.098 3.716 1.00 54.72 153 GLN A C 1
ATOM 1168 O O . GLN A 1 153 ? 14.434 -10.843 2.765 1.00 54.72 153 GLN A O 1
ATOM 1173 N N . LEU A 1 154 ? 14.516 -8.776 3.636 1.00 58.41 154 LEU A N 1
ATOM 1174 C CA . LEU A 1 154 ? 14.010 -8.095 2.453 1.00 58.41 154 LEU A CA 1
ATOM 1175 C C . LEU A 1 154 ? 15.112 -7.309 1.766 1.00 58.41 154 LEU A C 1
ATOM 1177 O O . LEU A 1 154 ? 15.877 -6.578 2.389 1.00 58.41 154 LEU A O 1
ATOM 1181 N N . ASP A 1 155 ? 15.136 -7.422 0.445 1.00 63.06 155 ASP A N 1
ATOM 1182 C CA . ASP A 1 155 ? 15.978 -6.594 -0.402 1.00 63.06 155 ASP A CA 1
ATOM 1183 C C . ASP A 1 155 ? 15.649 -5.100 -0.175 1.00 63.06 155 ASP A C 1
ATOM 1185 O O . ASP A 1 155 ? 14.488 -4.682 -0.164 1.00 63.06 155 ASP A O 1
ATOM 1189 N N . GLY A 1 156 ? 16.673 -4.265 0.011 1.00 61.75 156 GLY A N 1
ATOM 1190 C CA . GLY A 1 156 ? 16.506 -2.816 0.145 1.00 61.75 156 GLY A CA 1
ATOM 1191 C C . GLY A 1 156 ? 15.849 -2.175 -1.084 1.00 61.75 156 GLY A C 1
ATOM 1192 O O . GLY A 1 156 ? 15.207 -1.133 -0.956 1.00 61.75 156 GLY A O 1
ATOM 1193 N N . SER A 1 157 ? 15.924 -2.829 -2.251 1.00 62.09 157 SER A N 1
ATOM 1194 C CA . SER A 1 157 ? 15.354 -2.371 -3.527 1.00 62.09 157 SER A CA 1
ATOM 1195 C C . SER A 1 157 ? 13.819 -2.332 -3.586 1.00 62.09 157 SER A C 1
ATOM 1197 O O . SER A 1 157 ? 13.253 -2.076 -4.642 1.00 62.09 157 SER A O 1
ATOM 1199 N N . LEU A 1 158 ? 13.124 -2.598 -2.480 1.00 64.12 158 LEU A N 1
ATOM 1200 C CA . LEU A 1 158 ? 11.654 -2.683 -2.392 1.00 64.12 158 LEU A CA 1
ATOM 1201 C C . LEU A 1 158 ? 11.020 -1.533 -1.657 1.00 64.12 158 LEU A C 1
ATOM 1203 O O . LEU A 1 158 ? 9.831 -1.239 -1.794 1.00 64.12 158 LEU A O 1
ATOM 1207 N N . PHE A 1 159 ? 11.829 -0.926 -0.812 1.00 64.62 159 PHE A N 1
ATOM 1208 C CA . PHE A 1 159 ? 11.443 0.248 -0.096 1.00 64.62 159 PHE A CA 1
ATOM 1209 C C . PHE A 1 159 ? 11.616 1.408 -1.056 1.00 64.62 159 PHE A C 1
ATOM 1211 O O . PHE A 1 159 ? 12.572 1.468 -1.832 1.00 64.62 159 PHE A O 1
ATOM 1218 N N . ARG A 1 160 ? 10.686 2.355 -0.998 1.00 64.00 160 ARG A N 1
ATOM 1219 C CA . ARG A 1 160 ? 10.974 3.688 -1.503 1.00 64.00 160 ARG A CA 1
ATOM 1220 C C . ARG A 1 160 ? 12.291 4.134 -0.853 1.00 64.00 160 ARG A C 1
ATOM 1222 O O . ARG A 1 160 ? 12.359 4.080 0.381 1.00 64.00 160 ARG A O 1
ATOM 1229 N N . PRO A 1 161 ? 13.304 4.564 -1.627 1.00 54.97 161 PRO A N 1
ATOM 1230 C CA . PRO A 1 161 ? 14.506 5.165 -1.073 1.00 54.97 161 PRO A CA 1
ATOM 1231 C C . PRO A 1 161 ? 14.101 6.197 -0.020 1.00 54.97 161 PRO A C 1
ATOM 1233 O O . PRO A 1 161 ? 13.404 7.168 -0.325 1.00 54.97 161 PRO A O 1
ATOM 1236 N N . GLY A 1 162 ? 14.454 5.952 1.245 1.00 50.78 162 GLY A N 1
ATOM 1237 C CA . GLY A 1 162 ? 14.305 6.973 2.278 1.00 50.78 162 GLY A CA 1
ATOM 1238 C C . GLY A 1 162 ? 15.141 8.190 1.883 1.00 50.78 162 GLY A C 1
ATOM 1239 O O . GLY A 1 162 ? 16.090 8.054 1.111 1.00 50.78 162 GLY A O 1
ATOM 1240 N N . SER A 1 163 ? 14.837 9.366 2.429 1.00 44.75 163 SER A N 1
ATOM 1241 C CA . SER A 1 163 ? 15.556 10.623 2.151 1.00 44.75 163 SER A CA 1
ATOM 1242 C C . SER A 1 163 ? 17.091 10.523 2.230 1.00 44.75 163 SER A C 1
ATOM 1244 O O . SER A 1 163 ? 17.777 11.337 1.628 1.00 44.75 163 SER A O 1
ATOM 1246 N N . ARG A 1 164 ? 17.637 9.505 2.910 1.00 38.84 164 ARG A N 1
ATOM 1247 C CA . ARG A 1 164 ? 19.069 9.176 2.937 1.00 38.84 164 ARG A CA 1
ATOM 1248 C C . ARG A 1 164 ? 19.602 8.554 1.633 1.00 38.84 164 ARG A C 1
ATOM 1250 O O . ARG A 1 164 ? 20.615 9.009 1.135 1.00 38.84 164 ARG A O 1
ATOM 1257 N N . ILE A 1 165 ? 18.895 7.587 1.040 1.00 40.56 165 ILE A N 1
ATOM 1258 C CA . ILE A 1 165 ? 19.320 6.912 -0.205 1.00 40.56 165 ILE A CA 1
ATOM 1259 C C . ILE A 1 165 ? 19.059 7.803 -1.427 1.00 40.56 165 ILE A C 1
ATOM 1261 O O . ILE A 1 165 ? 19.823 7.770 -2.383 1.00 40.56 165 ILE A O 1
ATOM 1265 N N . ALA A 1 166 ? 18.006 8.629 -1.399 1.00 40.31 166 ALA A N 1
ATOM 1266 C CA . ALA A 1 166 ? 17.767 9.623 -2.447 1.00 40.31 166 ALA A CA 1
ATOM 1267 C C . ALA A 1 166 ? 18.894 10.673 -2.507 1.00 40.31 166 ALA A C 1
ATOM 1269 O O . ALA A 1 166 ? 19.342 11.000 -3.598 1.00 40.31 166 ALA A O 1
ATOM 1270 N N . ALA A 1 167 ? 19.400 11.122 -1.351 1.00 36.09 167 ALA A N 1
ATOM 1271 C CA . ALA A 1 167 ? 20.554 12.019 -1.276 1.00 36.09 167 ALA A CA 1
ATOM 1272 C C . ALA A 1 167 ? 21.860 11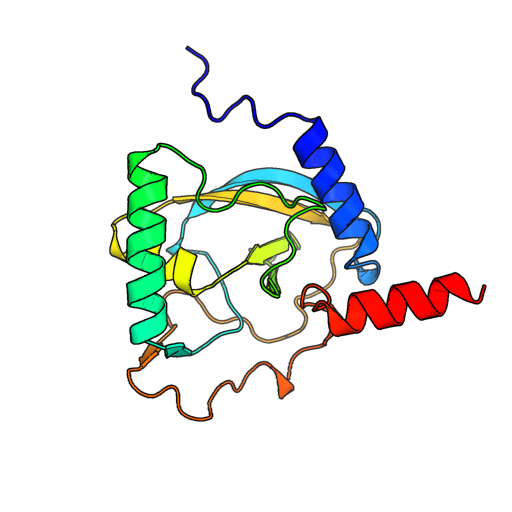.338 -1.732 1.00 36.09 167 ALA A C 1
ATOM 1274 O O . ALA A 1 167 ? 22.643 11.952 -2.452 1.00 36.09 167 ALA A O 1
ATOM 1275 N N . ASP A 1 168 ? 22.075 10.064 -1.379 1.00 36.72 168 ASP A N 1
ATOM 1276 C CA . ASP A 1 168 ? 23.239 9.294 -1.846 1.00 36.72 168 ASP A CA 1
ATOM 1277 C C . ASP A 1 168 ? 23.188 9.035 -3.367 1.00 36.72 168 ASP A C 1
ATOM 1279 O O . ASP A 1 168 ? 24.217 9.077 -4.042 1.00 36.72 168 ASP A O 1
ATOM 1283 N N . LEU A 1 169 ? 21.993 8.820 -3.935 1.00 34.28 169 LEU A N 1
ATOM 1284 C CA . LEU A 1 169 ? 21.784 8.685 -5.381 1.00 34.28 169 LEU A CA 1
ATOM 1285 C C . LEU A 1 169 ? 21.944 10.028 -6.111 1.00 34.28 169 LEU A C 1
ATOM 1287 O O . LEU A 1 169 ? 22.615 10.069 -7.137 1.00 34.28 169 LEU A O 1
ATOM 1291 N N . GLU A 1 170 ? 21.402 11.131 -5.586 1.00 38.56 170 GLU A N 1
ATOM 1292 C CA . GLU A 1 170 ? 21.621 12.478 -6.141 1.00 38.56 170 GLU A CA 1
ATOM 1293 C C . GLU A 1 170 ? 23.106 12.867 -6.123 1.00 38.56 170 GLU A C 1
ATOM 1295 O O . GLU A 1 170 ? 23.609 13.401 -7.110 1.00 38.56 170 GLU A O 1
ATOM 1300 N N . ALA A 1 171 ? 23.838 12.537 -5.055 1.00 34.25 171 ALA A N 1
ATOM 1301 C CA . ALA A 1 171 ? 25.279 12.765 -4.973 1.00 34.25 171 ALA A CA 1
ATOM 1302 C C . ALA A 1 171 ? 26.078 11.896 -5.963 1.00 34.25 171 ALA A C 1
ATOM 1304 O O . ALA A 1 171 ? 27.060 12.368 -6.535 1.00 34.25 171 ALA A O 1
ATOM 1305 N N . ALA A 1 172 ? 25.652 10.651 -6.206 1.00 32.19 172 ALA A N 1
ATOM 1306 C CA . ALA A 1 172 ? 26.288 9.759 -7.176 1.00 32.19 172 ALA A CA 1
ATOM 1307 C C . ALA A 1 172 ? 26.072 10.208 -8.634 1.00 32.19 172 ALA A C 1
ATOM 1309 O O . ALA A 1 172 ? 26.977 10.059 -9.451 1.00 32.19 172 ALA A O 1
ATOM 1310 N N . PHE A 1 173 ? 24.912 10.793 -8.951 1.00 33.00 173 PHE A N 1
ATOM 1311 C CA . PHE A 1 173 ? 24.614 11.342 -10.281 1.00 33.00 173 PHE A CA 1
ATOM 1312 C C . PHE A 1 173 ? 25.129 12.774 -10.496 1.00 33.00 173 PHE A C 1
ATOM 1314 O O . PHE A 1 173 ? 25.237 13.211 -11.636 1.00 33.00 173 PHE A O 1
ATOM 1321 N N . ALA A 1 174 ? 25.480 13.507 -9.435 1.00 31.12 174 ALA A N 1
ATOM 1322 C CA . ALA A 1 174 ? 26.109 14.828 -9.535 1.00 31.12 174 ALA A CA 1
ATOM 1323 C C . ALA A 1 174 ? 27.623 14.772 -9.843 1.00 31.12 174 ALA A C 1
ATOM 1325 O O . ALA A 1 174 ? 28.244 15.812 -10.063 1.00 31.12 174 ALA A O 1
ATOM 1326 N N . LEU A 1 175 ? 28.221 13.575 -9.842 1.00 32.38 175 LEU A N 1
ATOM 1327 C CA . LEU A 1 175 ? 29.650 13.329 -10.087 1.00 32.38 175 LEU A CA 1
ATOM 1328 C C . LEU A 1 175 ? 29.929 12.565 -11.398 1.00 32.38 175 LEU A C 1
ATOM 1330 O O . LEU A 1 175 ? 31.069 12.165 -11.640 1.00 32.38 175 LEU A O 1
ATOM 1334 N N . SER A 1 176 ? 28.910 12.379 -12.240 1.00 33.31 176 SER A N 1
ATOM 1335 C CA . SER A 1 176 ? 28.983 11.772 -13.579 1.00 33.31 176 SER A CA 1
ATOM 1336 C C . SER A 1 176 ? 28.531 12.756 -14.645 1.00 33.31 176 SER A C 1
ATOM 1338 O O . SER A 1 176 ? 29.183 12.810 -15.709 1.00 33.31 176 SER A O 1
#

Secondary structure (DSSP, 8-state):
---TTTTS-HHHHHHHHHHHHHH-GGG-SEEEEEEEEEGGG-EES-SEEEHHHHHHHHHHHHHHHHTT--SSPPP-TT--S--PEEEE-STT--EEEES-HHHHHHHHHTT--EEEEEEEEESS----SS--EEGGGPEEESS--S--TTGGGS-GGGB---HHHHHHHHHHHTT-

pLDDT: mean 70.31, std 16.65, range [31.12, 90.5]

Organism: NCBI:txid39691